Protein AF-A0A6J7AUM5-F1 (afdb_monomer)

Radius of gyration: 15.7 Å; Cα contacts (8 Å, |Δi|>4): 127; chains: 1; bounding box: 35×39×35 Å

Structure (mmCIF, N/CA/C/O backbone):
data_AF-A0A6J7AUM5-F1
#
_entry.id   AF-A0A6J7AUM5-F1
#
loop_
_atom_site.group_PDB
_atom_site.id
_atom_site.type_symbol
_atom_site.label_atom_id
_atom_site.label_alt_id
_atom_site.label_comp_id
_atom_site.label_asym_id
_atom_site.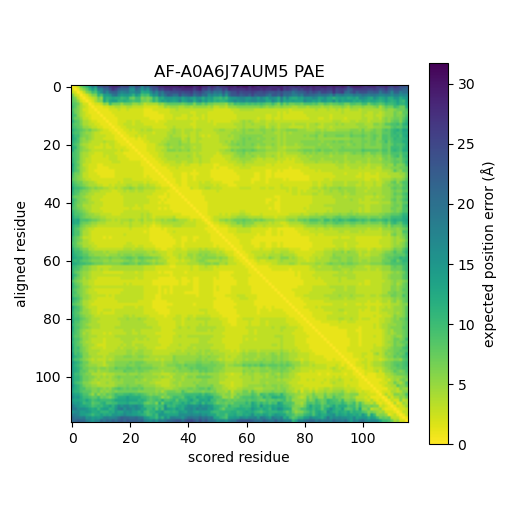label_entity_id
_atom_site.label_seq_id
_atom_site.pdbx_PDB_ins_code
_atom_site.Cartn_x
_atom_site.Cartn_y
_atom_site.Cartn_z
_atom_site.occupancy
_atom_site.B_iso_or_equiv
_atom_site.auth_seq_id
_atom_site.auth_comp_id
_atom_site.auth_asym_id
_atom_site.auth_atom_id
_atom_site.pdbx_PDB_model_num
ATOM 1 N N . MET A 1 1 ? 19.819 -23.515 -17.850 1.00 44.72 1 MET A N 1
ATOM 2 C CA . MET A 1 1 ? 18.350 -23.518 -17.981 1.00 44.72 1 MET A CA 1
ATOM 3 C C . MET A 1 1 ? 17.821 -23.075 -16.628 1.00 44.72 1 MET A C 1
ATOM 5 O O . MET A 1 1 ? 18.054 -23.786 -15.660 1.00 44.72 1 MET A O 1
ATOM 9 N N . LEU A 1 2 ? 17.299 -21.852 -16.515 1.00 62.94 2 LEU A N 1
ATOM 10 C CA . LEU A 1 2 ? 16.647 -21.425 -15.274 1.00 62.94 2 LEU A CA 1
ATOM 11 C C . LEU A 1 2 ? 15.331 -22.205 -15.201 1.00 62.94 2 LEU A C 1
ATOM 13 O O . LEU A 1 2 ? 14.564 -22.167 -16.159 1.00 62.94 2 LEU A O 1
ATOM 17 N N . GLY A 1 3 ? 15.151 -23.000 -14.148 1.00 64.19 3 GLY A N 1
ATOM 18 C CA . GLY A 1 3 ? 13.918 -23.753 -13.936 1.00 64.19 3 GLY A CA 1
ATOM 19 C C . GLY A 1 3 ? 12.739 -22.804 -13.743 1.00 64.19 3 GLY A C 1
ATOM 20 O O . GLY A 1 3 ? 12.902 -21.714 -13.194 1.00 64.19 3 GLY A O 1
ATOM 21 N N . GLU A 1 4 ? 11.570 -23.218 -14.215 1.00 76.25 4 GLU A N 1
ATOM 22 C CA . GLU A 1 4 ? 10.314 -22.508 -13.990 1.00 76.25 4 GLU A CA 1
ATOM 23 C C . GLU A 1 4 ? 9.982 -22.545 -12.488 1.00 76.25 4 GLU A C 1
ATOM 25 O O . GLU A 1 4 ? 10.030 -23.604 -11.859 1.00 76.25 4 GLU A O 1
ATOM 30 N N . TYR A 1 5 ? 9.737 -21.377 -11.888 1.00 78.44 5 TYR A N 1
ATOM 31 C CA . TYR A 1 5 ? 9.373 -21.249 -10.477 1.00 78.44 5 TYR A CA 1
ATOM 32 C C . TYR A 1 5 ? 7.858 -21.068 -10.376 1.00 78.44 5 TYR A C 1
ATOM 34 O O . TYR A 1 5 ? 7.344 -20.015 -10.737 1.00 78.44 5 TYR A O 1
ATOM 42 N N . ASP A 1 6 ? 7.157 -22.080 -9.867 1.00 83.94 6 ASP A N 1
ATOM 43 C CA . ASP A 1 6 ? 5.686 -22.115 -9.750 1.00 83.94 6 ASP A CA 1
ATOM 44 C C . ASP A 1 6 ? 5.158 -21.423 -8.471 1.00 83.94 6 ASP A C 1
ATOM 46 O O . ASP A 1 6 ? 4.083 -21.718 -7.957 1.00 83.94 6 ASP A O 1
ATOM 50 N N . GLY A 1 7 ? 5.959 -20.535 -7.876 1.00 87.62 7 GLY A N 1
ATOM 51 C CA . GLY A 1 7 ? 5.609 -19.827 -6.646 1.00 87.62 7 GLY A CA 1
ATOM 52 C C . GLY A 1 7 ? 5.274 -18.356 -6.876 1.00 87.62 7 GLY A C 1
ATOM 53 O O . GLY A 1 7 ? 5.725 -17.726 -7.832 1.00 87.62 7 GLY A O 1
ATOM 54 N N . THR A 1 8 ? 4.534 -17.768 -5.936 1.00 90.81 8 THR A N 1
ATOM 55 C CA . THR A 1 8 ? 4.278 -16.324 -5.923 1.00 90.81 8 THR A CA 1
ATOM 56 C C . THR A 1 8 ? 5.541 -15.561 -5.534 1.00 90.81 8 THR A C 1
ATOM 58 O O . THR A 1 8 ? 6.071 -15.735 -4.437 1.00 90.81 8 THR A O 1
ATOM 61 N N . VAL A 1 9 ? 5.988 -14.656 -6.405 1.00 92.44 9 VAL A N 1
ATOM 62 C CA . VAL A 1 9 ? 7.070 -13.708 -6.112 1.00 92.44 9 VAL A CA 1
ATOM 63 C C . VAL A 1 9 ? 6.464 -12.346 -5.784 1.00 92.44 9 VAL A C 1
ATOM 65 O O . VAL A 1 9 ? 5.753 -11.762 -6.598 1.00 92.44 9 VAL A O 1
ATOM 68 N N . VAL A 1 10 ? 6.759 -11.829 -4.590 1.00 93.00 10 VAL A N 1
ATOM 69 C CA . VAL A 1 10 ? 6.363 -10.480 -4.162 1.00 93.00 10 VAL A CA 1
ATOM 70 C C . VAL A 1 10 ? 7.611 -9.613 -4.081 1.00 93.00 10 VAL A C 1
ATOM 72 O O . VAL A 1 10 ? 8.579 -9.975 -3.415 1.00 93.00 10 VAL A O 1
ATOM 75 N N . ILE A 1 11 ? 7.583 -8.465 -4.757 1.00 93.25 11 ILE A N 1
ATOM 76 C CA . ILE A 1 11 ? 8.689 -7.507 -4.783 1.00 93.25 11 ILE A CA 1
ATOM 77 C C . ILE A 1 11 ? 8.205 -6.205 -4.154 1.00 93.25 11 ILE A C 1
ATOM 79 O O . ILE A 1 11 ? 7.258 -5.592 -4.646 1.00 93.25 11 ILE A O 1
ATOM 83 N N . ASP A 1 12 ? 8.874 -5.765 -3.089 1.00 93.31 12 ASP A N 1
ATOM 84 C CA . ASP A 1 12 ? 8.740 -4.391 -2.613 1.00 93.31 12 ASP A CA 1
ATOM 85 C C . ASP A 1 12 ? 9.555 -3.471 -3.533 1.00 93.31 12 ASP A C 1
ATOM 87 O O . ASP A 1 12 ? 10.787 -3.497 -3.541 1.00 93.31 12 ASP A O 1
ATOM 91 N N . ALA A 1 13 ? 8.852 -2.685 -4.349 1.00 92.31 13 ALA A N 1
ATOM 92 C CA . ALA A 1 13 ? 9.449 -1.748 -5.298 1.00 92.31 13 ALA A CA 1
ATOM 93 C C . ALA A 1 13 ? 9.852 -0.401 -4.658 1.00 92.31 13 ALA A C 1
ATOM 95 O O . ALA A 1 13 ? 10.356 0.488 -5.350 1.00 92.31 13 ALA A O 1
ATOM 96 N N . GLY A 1 14 ? 9.636 -0.225 -3.351 1.00 91.44 14 GLY A N 1
ATOM 97 C CA . GLY A 1 14 ? 9.894 1.025 -2.652 1.00 91.44 14 GLY A CA 1
ATOM 98 C C . GLY A 1 14 ? 8.997 2.171 -3.133 1.00 91.44 14 GLY A C 1
ATOM 99 O O . GLY A 1 14 ? 7.848 1.983 -3.521 1.00 91.44 14 GLY A O 1
ATOM 100 N N . THR A 1 15 ? 9.518 3.400 -3.071 1.00 90.69 15 THR A N 1
ATOM 101 C CA . THR A 1 15 ? 8.756 4.632 -3.387 1.00 90.69 15 THR A CA 1
ATOM 102 C C . THR A 1 15 ? 9.204 5.335 -4.670 1.00 90.69 15 THR A C 1
ATOM 104 O O . THR A 1 15 ? 8.643 6.371 -5.032 1.00 90.69 15 THR A O 1
ATOM 107 N N . GLY A 1 16 ? 10.233 4.803 -5.332 1.00 88.06 16 GLY A N 1
ATOM 108 C CA . GLY A 1 16 ? 10.736 5.311 -6.603 1.00 88.06 16 GLY A CA 1
ATOM 109 C C . GLY A 1 16 ? 10.051 4.652 -7.796 1.00 88.06 16 GLY A C 1
ATOM 110 O O . GLY A 1 16 ? 9.187 3.792 -7.646 1.00 88.06 16 GLY A O 1
ATOM 111 N N . THR A 1 17 ? 10.470 5.041 -8.997 1.00 88.25 17 THR A N 1
ATOM 112 C CA . THR A 1 17 ? 10.067 4.342 -10.218 1.00 88.25 17 THR A CA 1
ATOM 113 C C . THR A 1 17 ? 10.807 2.999 -10.293 1.00 88.25 17 THR A C 1
ATOM 115 O O . THR A 1 17 ? 12.042 3.014 -10.330 1.00 88.25 17 THR A O 1
ATOM 118 N N . PRO A 1 18 ? 10.111 1.846 -10.308 1.00 87.25 18 PRO A N 1
ATOM 119 C CA . PRO A 1 18 ? 10.767 0.554 -10.471 1.00 87.25 18 PRO A CA 1
ATOM 120 C C . PRO A 1 18 ? 11.450 0.447 -11.845 1.00 87.25 18 PRO A C 1
ATOM 122 O O . PRO A 1 18 ? 10.965 1.039 -12.814 1.00 87.25 18 PRO A O 1
ATOM 125 N N . PRO A 1 19 ? 12.542 -0.332 -11.968 1.00 90.25 19 PRO A N 1
ATOM 126 C CA . PRO A 1 19 ? 13.113 -0.696 -13.261 1.00 90.25 19 PRO A CA 1
ATOM 127 C C . PRO A 1 19 ? 12.046 -1.248 -14.213 1.00 90.25 19 PRO A C 1
ATOM 129 O O . PRO A 1 19 ? 11.209 -2.058 -13.805 1.00 90.25 19 PRO A O 1
ATOM 132 N N . SER A 1 20 ? 12.100 -0.853 -15.487 1.00 88.81 20 SER A N 1
ATOM 133 C CA . SER A 1 20 ? 11.104 -1.259 -16.490 1.00 88.81 20 SER A CA 1
ATOM 134 C C . SER A 1 20 ? 10.996 -2.777 -16.634 1.00 88.81 20 SER A C 1
ATOM 136 O O . SER A 1 20 ? 9.900 -3.293 -16.795 1.00 88.81 20 SER A O 1
ATOM 138 N N . THR A 1 21 ? 12.099 -3.507 -16.471 1.00 91.50 21 THR A N 1
ATOM 139 C CA . THR A 1 21 ? 12.116 -4.976 -16.527 1.00 91.50 21 THR A CA 1
ATOM 140 C C . THR A 1 21 ? 11.252 -5.630 -15.447 1.00 91.50 21 THR A C 1
ATOM 142 O O . THR A 1 21 ? 10.596 -6.630 -15.719 1.00 91.50 21 THR A O 1
ATOM 145 N N . LEU A 1 22 ? 11.207 -5.067 -14.233 1.00 88.50 22 LEU A N 1
ATOM 146 C CA . LEU A 1 22 ? 10.316 -5.551 -13.172 1.00 88.50 22 LEU A CA 1
ATOM 147 C C . LEU A 1 22 ? 8.863 -5.209 -13.482 1.00 88.50 22 LEU A C 1
ATOM 149 O O . LEU A 1 22 ? 7.973 -6.026 -13.275 1.00 88.50 22 LEU A O 1
ATOM 153 N N . PHE A 1 23 ? 8.631 -4.001 -13.990 1.00 85.25 23 PHE A N 1
ATOM 154 C CA . PHE A 1 23 ? 7.306 -3.538 -14.378 1.00 85.25 23 PHE A CA 1
ATOM 155 C C . PHE A 1 23 ? 6.690 -4.386 -15.499 1.00 85.25 23 PHE A C 1
ATOM 157 O O . PHE A 1 23 ? 5.513 -4.721 -15.421 1.00 85.25 23 PHE A O 1
ATOM 164 N N . GLU A 1 24 ? 7.479 -4.737 -16.514 1.00 89.75 24 GLU A N 1
ATOM 165 C CA . GLU A 1 24 ? 7.052 -5.532 -17.671 1.00 89.75 24 GLU A CA 1
ATOM 166 C C . GLU A 1 24 ? 6.823 -7.006 -17.318 1.00 89.75 24 GLU A C 1
ATOM 168 O O . GLU A 1 24 ? 5.938 -7.639 -17.887 1.00 89.75 24 GLU A O 1
ATOM 173 N N . ALA A 1 25 ? 7.585 -7.551 -16.366 1.00 90.38 25 ALA A N 1
ATOM 174 C CA . ALA A 1 25 ? 7.441 -8.937 -15.922 1.00 90.38 25 ALA A CA 1
ATOM 175 C C . ALA A 1 25 ? 6.314 -9.145 -14.891 1.00 90.38 25 ALA A C 1
ATOM 177 O O . ALA A 1 25 ? 5.892 -10.278 -14.662 1.00 90.38 25 ALA A O 1
ATOM 178 N N . ALA A 1 26 ? 5.847 -8.083 -14.227 1.00 91.44 26 ALA A N 1
ATOM 179 C CA . ALA A 1 26 ? 4.898 -8.194 -13.126 1.00 91.44 26 ALA A CA 1
ATOM 180 C C . ALA A 1 26 ? 3.457 -8.435 -13.606 1.00 91.44 26 ALA A C 1
ATOM 182 O O . ALA A 1 26 ? 2.836 -7.565 -14.217 1.00 91.44 26 ALA A O 1
ATOM 183 N N . THR A 1 27 ? 2.871 -9.568 -13.209 1.00 92.62 27 THR A N 1
ATOM 184 C CA . THR A 1 27 ? 1.444 -9.876 -13.424 1.00 92.62 27 THR A CA 1
ATOM 185 C C . THR A 1 27 ? 0.525 -8.881 -12.709 1.00 92.62 27 THR A C 1
ATOM 187 O O . THR A 1 27 ? -0.505 -8.466 -13.241 1.00 92.62 27 THR A O 1
ATOM 190 N N . HIS A 1 28 ? 0.915 -8.460 -11.503 1.00 92.75 28 HIS A N 1
ATOM 191 C CA . HIS A 1 28 ? 0.192 -7.482 -10.697 1.00 92.75 28 HIS A CA 1
ATOM 192 C C . HIS A 1 28 ? 1.135 -6.382 -10.217 1.00 92.75 28 HIS A C 1
ATOM 194 O O . HIS A 1 28 ? 2.252 -6.640 -9.776 1.00 92.75 28 HIS A O 1
ATOM 200 N N . ARG A 1 29 ? 0.658 -5.138 -10.281 1.00 93.62 29 ARG A N 1
ATOM 201 C CA . ARG A 1 29 ? 1.385 -3.928 -9.883 1.00 93.62 29 ARG A CA 1
ATOM 202 C C . ARG A 1 29 ? 0.519 -3.175 -8.882 1.00 93.62 29 ARG A C 1
ATOM 204 O O . ARG A 1 29 ? -0.371 -2.418 -9.272 1.00 93.62 29 ARG A O 1
ATOM 211 N N . LEU A 1 30 ? 0.742 -3.438 -7.599 1.00 95.38 30 LEU A N 1
ATOM 212 C CA . LEU A 1 30 ? -0.023 -2.826 -6.517 1.00 95.38 30 LEU A CA 1
ATOM 213 C C . LEU A 1 30 ? 0.670 -1.556 -6.031 1.00 95.38 30 LEU A C 1
ATOM 215 O O . LEU A 1 30 ? 1.820 -1.600 -5.601 1.00 95.38 30 LEU A O 1
ATOM 219 N N . LEU A 1 31 ? -0.040 -0.429 -6.065 1.00 95.94 31 LEU A N 1
ATOM 220 C CA . LEU A 1 31 ? 0.418 0.801 -5.426 1.00 95.94 31 LEU A CA 1
ATOM 221 C C . LEU A 1 31 ? -0.155 0.886 -4.011 1.00 95.94 31 LEU A C 1
ATOM 223 O O . LEU A 1 31 ? -1.365 1.027 -3.840 1.00 95.94 31 LEU A O 1
ATOM 227 N N . VAL A 1 32 ? 0.713 0.870 -3.001 1.00 96.00 32 VAL A N 1
ATOM 228 C CA . VAL A 1 32 ? 0.332 1.180 -1.617 1.00 96.00 32 VAL A CA 1
ATOM 229 C C . VAL A 1 32 ? 0.486 2.683 -1.397 1.00 96.00 32 VAL A C 1
ATOM 231 O O . VAL A 1 32 ? 1.579 3.229 -1.541 1.00 96.00 32 VAL A O 1
ATOM 234 N N . THR A 1 33 ? -0.596 3.386 -1.067 1.00 95.81 33 THR A N 1
ATOM 235 C CA . THR A 1 33 ? -0.553 4.850 -0.911 1.00 95.81 33 THR A CA 1
ATOM 236 C C . THR A 1 33 ? -1.544 5.362 0.127 1.00 95.81 33 THR A C 1
ATOM 238 O O . THR A 1 33 ? -2.383 4.620 0.624 1.00 95.81 33 THR A O 1
ATOM 241 N N . ARG A 1 34 ? -1.449 6.648 0.470 1.00 95.38 34 ARG A N 1
ATOM 242 C CA . ARG A 1 34 ? -2.394 7.357 1.347 1.00 95.38 34 ARG A CA 1
ATOM 243 C C . ARG A 1 34 ? -3.273 8.286 0.510 1.00 95.38 34 ARG A C 1
ATOM 245 O O . ARG A 1 34 ? -2.779 8.821 -0.486 1.00 95.38 34 ARG A O 1
ATOM 252 N N . PRO A 1 35 ? -4.519 8.576 0.925 1.00 95.62 35 PRO A N 1
ATOM 253 C CA . PRO A 1 35 ? -5.411 9.470 0.192 1.00 95.62 35 PRO A CA 1
ATOM 254 C C . PRO A 1 35 ? -5.049 10.945 0.438 1.00 95.62 35 PRO A C 1
ATOM 256 O O . PRO A 1 35 ? -5.821 11.730 0.981 1.00 95.62 35 PRO A O 1
ATOM 259 N N . CYS A 1 36 ? -3.832 11.354 0.087 1.00 94.62 36 CYS A N 1
ATOM 260 C CA . CYS A 1 36 ? -3.390 12.735 0.232 1.00 94.62 36 CYS A CA 1
ATOM 261 C C . CYS A 1 36 ? -2.910 13.299 -1.103 1.00 94.62 36 CYS A C 1
ATOM 263 O O . CYS A 1 36 ? -2.304 12.599 -1.915 1.00 94.62 36 CYS A O 1
ATOM 265 N N . TYR A 1 37 ? -3.151 14.596 -1.309 1.00 94.19 37 TYR A N 1
ATOM 266 C CA . TYR A 1 37 ? -2.817 15.280 -2.558 1.00 94.19 37 TYR A CA 1
ATOM 267 C C . TYR A 1 37 ? -1.354 15.072 -2.972 1.00 94.19 37 TYR A C 1
ATOM 269 O O . TYR A 1 37 ? -1.074 14.789 -4.131 1.00 94.19 37 TYR A O 1
ATOM 277 N N . LEU A 1 38 ? -0.411 15.152 -2.025 1.00 93.88 38 LEU A N 1
ATOM 278 C CA . LEU A 1 38 ? 1.011 14.991 -2.328 1.00 93.88 38 LEU A CA 1
ATOM 279 C C . LEU A 1 38 ? 1.368 13.562 -2.766 1.00 93.88 38 LEU A C 1
ATOM 281 O O . LEU A 1 38 ? 2.181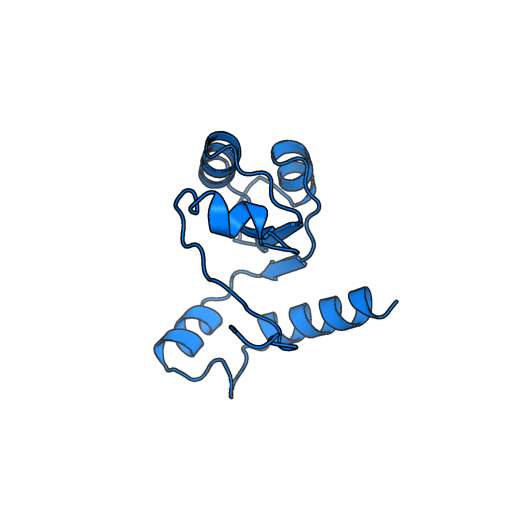 13.404 -3.676 1.00 93.88 38 LEU A O 1
ATOM 285 N N . ALA A 1 39 ? 0.778 12.535 -2.147 1.00 93.88 39 ALA A N 1
ATOM 286 C CA . ALA A 1 39 ? 1.023 11.148 -2.535 1.00 93.88 39 ALA A CA 1
ATOM 287 C C . ALA A 1 39 ? 0.426 10.849 -3.915 1.00 93.88 39 ALA A C 1
ATOM 289 O O . ALA A 1 39 ? 1.116 10.283 -4.759 1.00 93.88 39 ALA A O 1
ATOM 290 N N . LEU A 1 40 ? -0.797 11.318 -4.185 1.00 94.31 40 LEU A N 1
ATOM 291 C CA . LEU A 1 40 ? -1.416 11.160 -5.503 1.00 94.31 40 LEU A CA 1
ATOM 292 C C . LEU 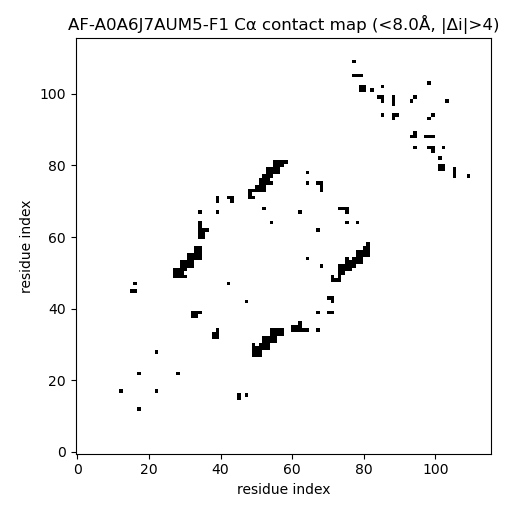A 1 40 ? -0.677 11.937 -6.587 1.00 94.31 40 LEU A C 1
ATOM 294 O O . LEU A 1 40 ? -0.408 11.388 -7.648 1.00 94.31 40 LEU A O 1
ATOM 298 N N . ARG A 1 41 ? -0.258 13.177 -6.314 1.00 94.88 41 ARG A N 1
ATOM 299 C CA . ARG A 1 41 ? 0.541 13.965 -7.260 1.00 94.88 41 ARG A CA 1
ATOM 300 C C . ARG A 1 41 ? 1.844 13.254 -7.631 1.00 94.88 41 ARG A C 1
ATOM 302 O O . ARG A 1 41 ? 2.231 13.272 -8.794 1.00 94.88 41 ARG A O 1
ATOM 309 N N . ARG A 1 42 ? 2.522 12.634 -6.658 1.00 94.12 42 ARG A N 1
ATOM 310 C CA . ARG A 1 42 ? 3.735 11.837 -6.911 1.00 94.12 42 ARG A CA 1
ATOM 311 C C . ARG A 1 42 ? 3.431 10.584 -7.727 1.00 94.12 42 ARG A C 1
ATOM 313 O O . ARG A 1 42 ? 4.149 10.322 -8.681 1.00 94.12 42 ARG A O 1
ATOM 320 N N . ALA A 1 43 ? 2.371 9.854 -7.385 1.00 93.81 43 ALA A N 1
ATOM 321 C CA . ALA A 1 43 ? 1.968 8.650 -8.105 1.00 93.81 43 ALA A CA 1
ATOM 322 C C . ALA A 1 43 ? 1.615 8.950 -9.573 1.00 93.81 43 ALA A C 1
ATOM 324 O O . ALA A 1 43 ? 2.141 8.298 -10.468 1.00 93.81 43 ALA A O 1
ATOM 325 N N . VAL A 1 44 ? 0.829 10.001 -9.827 1.00 93.44 44 VAL A N 1
ATOM 326 C CA . VAL A 1 44 ? 0.523 10.475 -11.189 1.00 93.44 44 VAL A CA 1
ATOM 327 C C . VAL A 1 44 ? 1.801 10.887 -11.929 1.00 93.44 44 VAL A C 1
ATOM 329 O O . VAL A 1 44 ? 1.986 10.533 -13.088 1.00 93.44 44 VAL A O 1
ATOM 332 N N . GLY A 1 45 ? 2.715 11.595 -11.257 1.00 92.75 45 GLY A N 1
ATOM 333 C CA . GLY A 1 45 ? 3.984 12.030 -11.849 1.00 92.75 45 GLY A CA 1
ATOM 334 C C . GLY A 1 45 ? 4.998 10.910 -12.118 1.00 92.75 45 GLY A C 1
ATOM 335 O O . GLY A 1 45 ? 5.887 11.103 -12.939 1.00 92.75 45 GLY A O 1
ATOM 336 N N . CYS A 1 46 ? 4.882 9.755 -11.454 1.00 89.06 46 CYS A N 1
ATOM 337 C CA . CYS A 1 46 ? 5.767 8.601 -11.653 1.00 89.06 46 CYS A CA 1
ATOM 338 C C . CYS A 1 46 ? 5.575 7.950 -13.036 1.00 89.06 46 CYS A C 1
ATOM 340 O O . CYS A 1 46 ? 6.501 7.331 -13.553 1.00 89.06 46 CYS A O 1
ATOM 342 N N . GLY A 1 47 ? 4.391 8.098 -13.646 1.00 84.69 47 GLY A N 1
ATOM 343 C CA . GLY A 1 47 ? 4.085 7.563 -14.981 1.00 84.69 47 GLY A CA 1
ATOM 344 C C . GLY A 1 47 ? 3.894 6.042 -15.036 1.00 84.69 47 GLY A C 1
ATOM 345 O O . GLY A 1 47 ? 3.618 5.493 -16.099 1.00 84.69 47 GLY A O 1
ATOM 346 N N . VAL A 1 48 ? 4.003 5.356 -13.898 1.00 87.75 48 VAL A N 1
ATOM 347 C CA . VAL A 1 48 ? 3.782 3.914 -13.756 1.00 87.75 48 VAL A CA 1
ATOM 348 C C . VAL A 1 48 ? 2.325 3.677 -13.365 1.00 87.75 48 VAL A C 1
ATOM 350 O O . VAL A 1 48 ? 1.926 3.964 -12.239 1.00 87.75 48 VAL A O 1
ATOM 353 N N . GLN A 1 49 ? 1.518 3.148 -14.286 1.00 90.25 49 GLN A N 1
ATOM 354 C CA . GLN A 1 49 ? 0.114 2.837 -14.001 1.00 90.25 49 GLN A CA 1
ATOM 355 C C . GLN A 1 49 ? 0.016 1.580 -13.124 1.00 90.25 49 GLN A C 1
ATOM 357 O O . GLN A 1 49 ? 0.496 0.540 -13.557 1.00 90.25 49 GLN A O 1
AT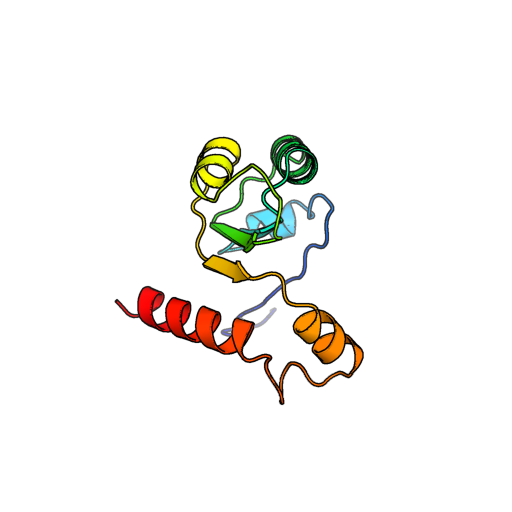OM 362 N N . PRO A 1 50 ? -0.597 1.597 -11.933 1.00 94.50 50 PRO A N 1
ATOM 363 C CA . PRO A 1 50 ? -0.821 0.371 -11.168 1.00 94.50 50 PRO A CA 1
ATOM 364 C C . PRO A 1 50 ? -1.952 -0.479 -11.774 1.00 94.50 50 PRO A C 1
ATOM 366 O O . PRO A 1 50 ? -2.838 0.041 -12.446 1.00 94.50 50 PRO A O 1
ATOM 369 N N . THR A 1 51 ? -1.956 -1.792 -11.518 1.00 95.12 51 THR A N 1
ATOM 370 C CA . THR A 1 51 ? -3.135 -2.648 -11.782 1.00 95.12 51 THR A CA 1
ATOM 371 C C . THR A 1 51 ? -4.177 -2.534 -10.674 1.00 95.12 51 THR A C 1
ATOM 373 O O . THR A 1 51 ? -5.335 -2.876 -10.884 1.00 95.12 51 THR A O 1
ATOM 376 N N . GLY A 1 52 ? -3.769 -2.078 -9.491 1.00 96.31 52 GLY A N 1
ATOM 377 C CA . GLY A 1 52 ? -4.652 -1.869 -8.355 1.00 96.31 52 GLY A CA 1
ATOM 378 C C . GLY A 1 52 ? -3.981 -1.059 -7.256 1.00 96.31 52 GLY A C 1
ATOM 379 O O . GLY A 1 52 ? -2.755 -0.942 -7.197 1.00 96.31 52 GLY A O 1
ATOM 380 N N . VAL A 1 53 ? -4.799 -0.481 -6.388 1.00 96.94 53 VAL A N 1
ATOM 381 C CA . VAL A 1 53 ? -4.354 0.386 -5.299 1.00 96.94 53 VAL A CA 1
ATOM 382 C C . VAL A 1 53 ? -4.749 -0.226 -3.962 1.00 96.94 53 VAL A C 1
ATOM 384 O O . VAL 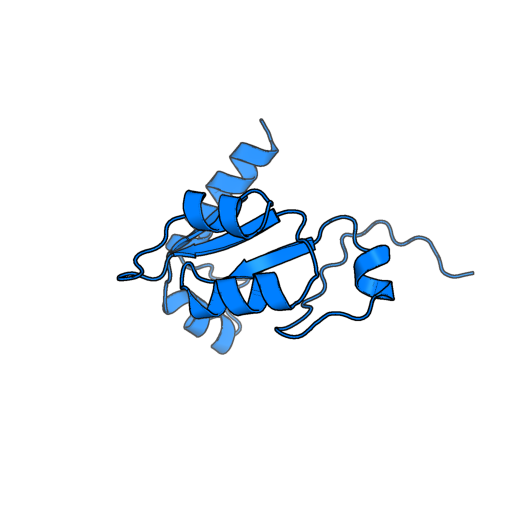A 1 53 ? -5.895 -0.628 -3.766 1.00 96.94 53 VAL A O 1
ATOM 387 N N . VAL A 1 54 ? -3.801 -0.263 -3.029 1.00 96.31 54 VAL A N 1
ATOM 388 C CA . VAL A 1 54 ? -4.061 -0.533 -1.613 1.00 96.31 54 VAL A CA 1
ATOM 389 C C . VAL A 1 54 ? -3.984 0.799 -0.884 1.00 96.31 54 VAL A C 1
ATOM 391 O O . VAL A 1 54 ? -2.921 1.417 -0.778 1.00 96.31 54 VAL A O 1
ATOM 394 N N . LEU A 1 55 ? -5.130 1.277 -0.415 1.00 96.00 55 LEU A N 1
ATOM 395 C CA . LEU A 1 55 ? -5.243 2.587 0.200 1.00 96.00 55 LEU A CA 1
ATOM 396 C C . LEU A 1 55 ? -5.079 2.484 1.715 1.00 96.00 55 LEU A C 1
ATOM 398 O O . LEU A 1 55 ? -5.859 1.821 2.386 1.00 96.00 55 LEU A O 1
ATOM 402 N N . VAL A 1 56 ? -4.096 3.181 2.276 1.00 96.00 56 VAL A N 1
ATOM 403 C CA . VAL A 1 56 ? -3.939 3.336 3.724 1.00 96.00 56 VAL A CA 1
ATOM 404 C C . VAL A 1 56 ? -4.770 4.535 4.175 1.00 96.00 56 VAL A C 1
ATOM 406 O O . VAL A 1 56 ? -4.379 5.691 3.979 1.00 96.00 56 VAL A O 1
ATOM 409 N N . ALA A 1 57 ? -5.930 4.255 4.764 1.00 93.62 57 ALA A N 1
ATOM 410 C CA . ALA A 1 57 ? -6.899 5.226 5.247 1.00 93.62 57 ALA A CA 1
ATOM 411 C C . ALA A 1 57 ? -6.387 5.928 6.517 1.00 93.62 57 ALA A C 1
ATOM 413 O O . ALA A 1 57 ? -6.656 5.525 7.650 1.00 93.62 57 ALA A O 1
ATOM 414 N N . GLU A 1 58 ? -5.603 6.987 6.311 1.00 92.12 58 GLU A N 1
ATOM 415 C CA . GLU A 1 58 ? -5.133 7.891 7.361 1.00 92.12 58 GLU A CA 1
ATOM 416 C C . GLU A 1 58 ? -6.249 8.881 7.753 1.00 92.12 58 GLU A C 1
ATOM 418 O O . GLU A 1 58 ? -6.764 9.589 6.880 1.00 92.12 58 GLU A O 1
ATOM 423 N N . PRO A 1 59 ? -6.618 8.979 9.046 1.00 90.00 59 PRO A N 1
ATOM 424 C CA . PRO A 1 59 ? -7.615 9.938 9.511 1.00 90.00 59 PRO A CA 1
ATOM 425 C C . PRO A 1 59 ? -7.265 11.389 9.158 1.00 90.00 59 PRO A C 1
ATOM 427 O O . PRO A 1 59 ? -6.099 11.782 9.137 1.00 90.00 59 PRO A O 1
ATOM 430 N N . GLY A 1 60 ? -8.290 12.210 8.918 1.00 90.12 60 GLY A N 1
ATOM 431 C CA . GLY A 1 60 ? -8.123 13.646 8.655 1.00 90.12 60 GLY A CA 1
ATOM 432 C C . GLY A 1 60 ? -7.655 13.994 7.238 1.00 90.12 60 GLY A C 1
ATOM 433 O O . GLY A 1 60 ? -7.328 15.149 6.965 1.00 90.12 60 GLY A O 1
ATOM 434 N N . ARG A 1 61 ? -7.619 13.024 6.318 1.00 91.31 61 ARG A N 1
ATOM 435 C CA . ARG A 1 61 ? -7.390 13.274 4.891 1.00 91.31 61 ARG A CA 1
ATOM 436 C C . ARG A 1 61 ? -8.703 13.584 4.172 1.00 91.31 61 ARG A C 1
ATOM 438 O O . ARG A 1 61 ? -9.733 12.997 4.472 1.00 91.31 61 ARG A O 1
ATOM 445 N N . ALA A 1 62 ? -8.643 14.527 3.232 1.00 91.19 62 ALA A N 1
ATOM 446 C CA . ALA A 1 62 ? -9.821 15.028 2.522 1.00 91.19 62 ALA A CA 1
ATOM 447 C C . ALA A 1 62 ? -10.233 14.177 1.310 1.00 91.19 62 ALA A C 1
ATOM 449 O O . ALA A 1 62 ? -11.364 14.298 0.856 1.00 91.19 62 ALA A O 1
ATOM 450 N N . LEU A 1 63 ? -9.320 13.367 0.766 1.00 95.62 63 LEU A N 1
ATOM 451 C CA . LEU A 1 63 ? -9.596 12.521 -0.395 1.00 95.62 63 LEU A CA 1
ATOM 452 C C . LEU A 1 63 ? -10.099 11.151 0.068 1.00 95.62 63 LEU A C 1
ATOM 454 O O . LEU A 1 63 ? -9.676 10.657 1.114 1.00 95.62 63 LEU A O 1
ATOM 458 N N . GLY A 1 64 ? -10.971 10.535 -0.725 1.00 94.69 64 GLY A N 1
ATOM 459 C CA . GLY A 1 64 ? -11.444 9.164 -0.522 1.00 94.69 64 GLY A CA 1
ATOM 460 C C . GLY A 1 64 ? -11.018 8.223 -1.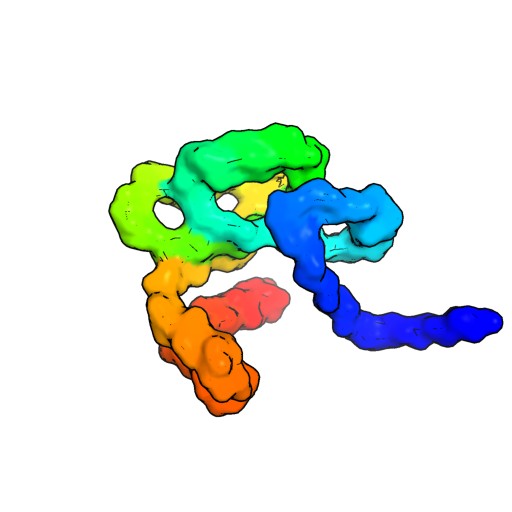650 1.00 94.69 64 GLY A C 1
ATOM 461 O O . GLY A 1 64 ? -10.407 8.645 -2.632 1.00 94.69 64 GLY A O 1
ATOM 462 N N . ALA A 1 65 ? -11.382 6.943 -1.543 1.00 96.06 65 ALA A N 1
ATOM 463 C CA . ALA A 1 65 ? -11.047 5.926 -2.543 1.00 96.06 65 ALA A CA 1
ATOM 464 C C . ALA A 1 65 ? -11.458 6.316 -3.971 1.00 96.06 65 ALA A C 1
ATOM 466 O O . ALA A 1 65 ? -10.650 6.212 -4.885 1.00 96.06 65 ALA A O 1
ATOM 467 N N . ARG A 1 66 ? -12.653 6.885 -4.165 1.00 96.69 66 ARG A N 1
ATOM 468 C CA . ARG A 1 66 ? -13.118 7.327 -5.494 1.00 96.69 66 ARG A CA 1
ATOM 469 C C . ARG A 1 66 ? -12.238 8.412 -6.118 1.00 96.69 66 ARG A C 1
ATOM 471 O O . ARG A 1 66 ? -12.036 8.415 -7.330 1.00 96.69 66 ARG A O 1
ATOM 478 N N . ASP A 1 67 ? -11.710 9.331 -5.309 1.00 96.44 67 ASP A N 1
ATOM 479 C CA . ASP A 1 67 ? -10.787 10.361 -5.797 1.00 96.44 67 ASP A CA 1
ATOM 480 C C . ASP A 1 67 ? -9.462 9.732 -6.233 1.00 96.44 67 ASP A C 1
ATOM 482 O O . ASP A 1 67 ? -8.891 10.121 -7.251 1.00 96.44 67 ASP A O 1
ATOM 486 N N . VAL A 1 68 ? -8.996 8.733 -5.478 1.00 97.00 68 VAL A N 1
ATOM 487 C CA . VAL A 1 68 ? -7.784 7.961 -5.772 1.00 97.00 68 VAL A CA 1
ATOM 488 C C . VAL A 1 68 ? -7.946 7.175 -7.073 1.00 97.00 68 VAL A C 1
ATOM 490 O O . VAL A 1 68 ? -7.094 7.288 -7.953 1.00 97.00 68 VAL A O 1
ATOM 493 N N . GLU A 1 69 ? -9.051 6.446 -7.234 1.00 97.62 69 GLU A N 1
ATOM 494 C CA . GLU A 1 69 ? -9.356 5.684 -8.450 1.00 97.62 69 GLU A CA 1
ATOM 495 C C . GLU A 1 69 ? -9.404 6.588 -9.677 1.00 97.62 69 GLU A C 1
ATOM 497 O O . GLU A 1 69 ? -8.772 6.307 -10.697 1.00 97.62 69 GLU A O 1
ATOM 502 N N . ARG A 1 70 ? -10.102 7.723 -9.559 1.00 96.50 70 ARG A N 1
ATOM 503 C CA . ARG A 1 70 ? -10.209 8.706 -10.637 1.00 96.50 70 ARG A CA 1
ATOM 504 C C . ARG A 1 70 ? -8.858 9.322 -10.995 1.00 96.50 70 ARG A C 1
ATOM 506 O O . ARG A 1 70 ? -8.594 9.543 -12.173 1.00 96.50 70 ARG A O 1
ATOM 513 N N . ALA A 1 71 ? -8.024 9.628 -10.003 1.00 95.69 71 ALA A N 1
ATOM 514 C CA . ALA A 1 71 ? -6.719 10.241 -10.227 1.00 95.69 71 ALA A CA 1
ATOM 515 C C . ALA A 1 71 ? -5.707 9.272 -10.855 1.00 95.69 71 ALA A C 1
ATOM 517 O O . ALA A 1 71 ? -4.869 9.704 -11.642 1.00 95.69 71 ALA A O 1
ATOM 518 N N . LEU A 1 72 ? -5.766 7.986 -10.498 1.00 95.56 72 LEU A N 1
ATOM 519 C CA . LEU A 1 72 ? -4.775 6.985 -10.905 1.00 95.56 72 LEU A CA 1
ATOM 520 C C . LEU A 1 72 ? -5.222 6.110 -12.080 1.00 95.56 72 LEU A C 1
ATOM 522 O O . LEU A 1 72 ? -4.391 5.414 -12.659 1.00 95.56 72 LEU A O 1
ATOM 526 N N . GLY A 1 73 ? -6.512 6.124 -12.428 1.00 95.75 73 GLY A N 1
ATOM 527 C CA . GLY A 1 73 ? -7.062 5.264 -13.477 1.00 95.75 73 GLY A CA 1
ATOM 528 C C . GLY A 1 73 ? -6.918 3.774 -13.152 1.00 95.75 73 GLY A C 1
ATOM 529 O O . GLY A 1 73 ? -6.716 2.969 -14.060 1.00 95.75 73 GLY A O 1
ATOM 530 N N . ALA A 1 74 ? -6.962 3.422 -11.865 1.00 96.25 74 ALA A N 1
ATOM 531 C CA . ALA A 1 74 ? -6.812 2.062 -11.359 1.00 96.25 74 ALA A CA 1
ATOM 532 C C . ALA A 1 74 ? -7.744 1.844 -10.155 1.00 96.25 74 ALA A C 1
ATOM 534 O O . ALA A 1 74 ? -7.934 2.780 -9.375 1.00 96.25 74 ALA A O 1
ATOM 535 N N . PRO A 1 75 ? -8.312 0.638 -9.981 1.00 96.81 75 PRO A N 1
ATOM 536 C CA . PRO A 1 75 ? -9.251 0.359 -8.898 1.00 96.81 75 PRO A CA 1
ATOM 537 C C . PRO A 1 75 ? -8.560 0.348 -7.531 1.00 96.81 75 PRO A C 1
ATOM 539 O O . PRO A 1 75 ? -7.416 -0.104 -7.401 1.00 96.81 75 PRO A O 1
ATOM 542 N N . VAL A 1 76 ? -9.272 0.784 -6.491 1.00 96.44 76 VAL A N 1
ATOM 543 C CA . VAL A 1 76 ? -8.865 0.550 -5.102 1.00 96.44 76 VAL A CA 1
ATOM 544 C C . VAL A 1 76 ? -9.325 -0.851 -4.720 1.00 96.44 76 VAL A C 1
ATOM 546 O O . VAL A 1 76 ? -10.512 -1.112 -4.556 1.00 96.44 76 VAL A O 1
ATOM 549 N N . LEU A 1 77 ? -8.366 -1.768 -4.601 1.00 94.69 77 LEU A N 1
ATOM 550 C CA . LEU A 1 77 ? -8.642 -3.169 -4.290 1.00 94.69 77 LEU A CA 1
ATOM 551 C C . LEU A 1 77 ? -8.923 -3.363 -2.801 1.00 94.69 77 LEU A C 1
ATOM 553 O O . LEU A 1 77 ? -9.777 -4.162 -2.441 1.00 94.69 77 LEU A O 1
ATOM 557 N N . ALA A 1 78 ? -8.234 -2.607 -1.942 1.00 93.25 78 ALA A N 1
ATOM 558 C CA . ALA A 1 78 ? -8.394 -2.683 -0.496 1.00 93.25 78 ALA A CA 1
ATOM 559 C C . ALA A 1 78 ? -8.178 -1.320 0.169 1.00 93.25 78 ALA A C 1
ATOM 561 O O . ALA A 1 78 ? -7.305 -0.548 -0.235 1.00 93.25 78 ALA A O 1
ATOM 562 N N . GLU A 1 79 ? -8.930 -1.066 1.239 1.00 93.94 79 GLU A N 1
ATOM 563 C CA . GLU A 1 79 ? -8.743 0.078 2.132 1.00 93.94 79 GLU A CA 1
ATOM 564 C C . GLU A 1 79 ? -8.323 -0.428 3.515 1.00 93.94 79 GLU A C 1
ATOM 566 O O . GLU A 1 79 ? -9.080 -1.099 4.212 1.00 93.94 79 GLU A O 1
ATOM 571 N N . LEU A 1 80 ? -7.094 -0.119 3.922 1.00 93.19 80 LEU A N 1
ATOM 572 C CA . LEU A 1 80 ? -6.533 -0.519 5.205 1.00 93.19 80 LEU A CA 1
ATOM 573 C C . LEU A 1 80 ? -6.561 0.671 6.167 1.00 93.19 80 LEU A C 1
ATOM 575 O O . LEU A 1 80 ? -5.996 1.717 5.841 1.00 93.19 80 LEU A O 1
ATOM 579 N N . PRO A 1 81 ? -7.162 0.555 7.363 1.00 92.75 81 PRO A N 1
ATOM 580 C CA . PRO A 1 81 ? -7.115 1.629 8.342 1.00 92.75 81 PRO A CA 1
ATOM 581 C C . PRO A 1 81 ? -5.669 1.890 8.767 1.00 92.75 81 PRO A C 1
ATOM 583 O O . PRO A 1 81 ? -4.894 0.959 8.999 1.00 92.75 81 PRO A O 1
ATOM 586 N N . TYR A 1 82 ? -5.308 3.163 8.909 1.00 94.56 82 TYR A N 1
ATOM 587 C CA . TYR A 1 82 ? -4.040 3.522 9.527 1.00 94.56 82 TYR A CA 1
ATOM 588 C C . TYR A 1 82 ? -4.031 3.076 10.996 1.00 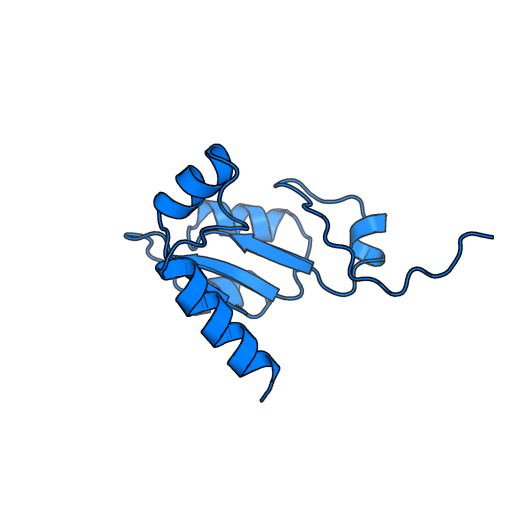94.56 82 TYR A C 1
ATOM 590 O O . TYR A 1 82 ? -4.787 3.594 11.818 1.00 94.56 82 TYR A O 1
ATOM 598 N N . ASP A 1 83 ? -3.155 2.127 11.325 1.00 94.75 83 ASP A N 1
ATOM 599 C CA . ASP A 1 83 ? -2.998 1.589 12.674 1.00 94.75 83 ASP A CA 1
ATOM 600 C C . ASP A 1 83 ? -1.511 1.561 13.071 1.00 94.75 83 ASP A C 1
ATOM 602 O O . ASP A 1 83 ? -0.738 0.759 12.535 1.00 94.75 83 ASP A O 1
ATOM 606 N N . PRO A 1 84 ? -1.085 2.390 14.044 1.00 94.50 84 PRO A N 1
ATOM 607 C CA . PRO A 1 84 ? 0.281 2.373 14.564 1.00 94.50 84 PRO A CA 1
ATOM 608 C C . PRO A 1 84 ? 0.743 1.005 15.094 1.00 94.50 84 PRO A C 1
ATOM 610 O O . PRO A 1 84 ? 1.945 0.759 15.182 1.00 94.50 84 PRO A O 1
ATOM 613 N N . ALA A 1 85 ? -0.175 0.104 15.461 1.00 95.56 85 ALA A N 1
ATOM 614 C CA . ALA A 1 85 ? 0.165 -1.252 15.881 1.00 95.56 85 ALA A CA 1
ATOM 615 C C . ALA A 1 85 ? 0.793 -2.087 14.754 1.00 95.56 85 ALA A C 1
ATOM 617 O O . ALA A 1 85 ? 1.564 -2.995 15.058 1.00 95.56 85 ALA A O 1
ATOM 618 N N . VAL A 1 86 ? 0.520 -1.774 13.481 1.00 94.38 86 VAL A N 1
ATOM 619 C CA . VAL A 1 86 ? 1.163 -2.437 12.333 1.00 94.38 86 VAL A CA 1
ATOM 620 C C . VAL A 1 86 ? 2.655 -2.138 12.316 1.00 94.38 86 VAL A C 1
ATOM 622 O O . VAL A 1 86 ? 3.449 -3.074 12.310 1.00 94.38 86 VAL A O 1
ATOM 625 N N . ALA A 1 87 ? 3.042 -0.862 12.407 1.00 94.31 87 ALA A N 1
ATOM 626 C CA . ALA A 1 87 ? 4.450 -0.470 12.467 1.00 94.31 87 ALA A CA 1
ATOM 627 C C . ALA A 1 87 ? 5.162 -1.134 13.657 1.00 94.31 87 ALA A C 1
ATOM 629 O O . ALA A 1 87 ? 6.177 -1.794 13.480 1.00 94.31 87 ALA A O 1
ATOM 630 N N . ARG A 1 88 ? 4.551 -1.093 14.851 1.00 96.25 88 ARG A N 1
ATOM 631 C CA . ARG A 1 88 ? 5.105 -1.751 16.049 1.00 96.25 88 ARG A CA 1
ATOM 632 C C . ARG A 1 88 ? 5.292 -3.260 15.872 1.00 96.25 88 ARG A C 1
ATOM 634 O O . ARG A 1 88 ? 6.263 -3.814 16.376 1.00 96.25 88 ARG A O 1
ATOM 641 N N . ALA A 1 89 ? 4.355 -3.937 15.206 1.00 96.56 89 ALA A N 1
ATOM 642 C CA . ALA A 1 89 ? 4.454 -5.371 14.950 1.00 96.56 89 ALA A CA 1
ATOM 643 C C . ALA A 1 89 ? 5.552 -5.698 13.928 1.00 96.56 89 ALA A C 1
ATOM 645 O O . ALA A 1 89 ? 6.229 -6.711 14.089 1.00 96.56 89 ALA A O 1
ATOM 646 N N . VAL A 1 90 ? 5.748 -4.851 12.912 1.00 94.81 90 VAL A N 1
ATOM 647 C CA . VAL A 1 90 ? 6.862 -4.964 11.956 1.00 94.81 90 VAL A CA 1
ATOM 648 C C . VAL A 1 90 ? 8.198 -4.769 12.669 1.00 94.81 90 VAL A C 1
ATOM 650 O O . VAL A 1 90 ? 9.047 -5.652 12.590 1.00 94.81 90 VAL A O 1
ATOM 653 N N . ASP A 1 91 ? 8.350 -3.680 13.425 1.00 96.44 91 ASP A N 1
ATOM 654 C CA . ASP A 1 91 ? 9.594 -3.343 14.131 1.00 96.44 91 ASP A CA 1
ATOM 655 C C . ASP A 1 91 ? 9.999 -4.426 15.142 1.00 96.44 91 ASP A C 1
ATOM 657 O O . ASP A 1 91 ? 11.180 -4.701 15.341 1.00 96.44 91 ASP A O 1
ATOM 661 N N . ALA A 1 92 ? 9.013 -5.078 15.766 1.00 96.62 92 ALA A N 1
ATOM 662 C CA . ALA A 1 92 ? 9.234 -6.182 16.695 1.00 96.62 92 ALA A CA 1
ATOM 663 C C . ALA A 1 92 ? 9.429 -7.552 16.010 1.00 96.62 92 ALA A C 1
ATOM 665 O O . ALA A 1 92 ? 9.636 -8.545 16.705 1.00 96.62 92 ALA A O 1
ATOM 666 N N . GLY A 1 93 ? 9.305 -7.647 14.680 1.00 96.00 93 GLY A N 1
ATOM 667 C CA . GLY A 1 93 ? 9.356 -8.919 13.948 1.00 96.00 93 GLY A CA 1
ATOM 668 C C . GLY A 1 93 ? 8.174 -9.857 14.236 1.00 96.00 93 GLY A C 1
ATOM 669 O O . GLY A 1 93 ? 8.272 -11.065 14.044 1.00 96.00 93 GLY A O 1
ATOM 670 N N . LEU A 1 94 ? 7.050 -9.318 14.717 1.00 96.00 94 LEU A N 1
ATOM 671 C CA . LEU A 1 94 ? 5.879 -10.078 15.165 1.00 96.00 94 LEU A CA 1
ATOM 672 C C . LEU A 1 94 ? 4.737 -10.111 14.146 1.00 96.00 94 LEU A C 1
ATOM 674 O O . LEU A 1 94 ? 3.752 -10.797 14.390 1.00 96.00 94 LEU A O 1
ATOM 678 N N . LEU A 1 95 ? 4.824 -9.392 13.023 1.00 92.25 95 LEU A N 1
ATOM 679 C CA . LEU A 1 95 ? 3.689 -9.247 12.101 1.00 92.25 95 LEU A CA 1
ATOM 680 C C . LEU A 1 95 ? 3.132 -10.599 11.611 1.00 92.25 95 LEU A C 1
ATOM 682 O O . LEU A 1 95 ? 1.917 -10.773 11.559 1.00 92.25 95 LEU A O 1
ATOM 686 N N . ALA A 1 96 ? 4.011 -11.559 11.307 1.00 89.50 96 ALA A N 1
ATOM 687 C CA . ALA A 1 96 ? 3.625 -12.873 10.789 1.00 89.50 96 ALA A CA 1
ATOM 688 C C . ALA A 1 96 ? 2.938 -13.773 11.832 1.00 89.50 96 ALA A C 1
ATOM 690 O O . ALA A 1 96 ? 2.095 -14.594 11.482 1.00 89.50 96 ALA A O 1
ATOM 691 N N . THR A 1 97 ? 3.285 -13.632 13.113 1.00 93.06 97 THR A N 1
ATOM 692 C CA . THR A 1 97 ? 2.753 -14.471 14.203 1.00 93.06 97 THR A CA 1
ATOM 693 C C . THR A 1 97 ? 1.659 -13.770 15.003 1.00 93.06 97 THR A C 1
ATOM 695 O O . THR A 1 97 ? 0.854 -14.419 15.670 1.00 93.06 97 THR A O 1
ATOM 698 N N . ARG A 1 98 ? 1.608 -12.437 14.941 1.00 90.50 98 ARG A N 1
ATOM 699 C CA . ARG A 1 98 ? 0.687 -11.585 15.687 1.00 90.50 98 ARG A CA 1
ATOM 700 C C . ARG A 1 98 ? 0.222 -10.415 14.826 1.00 90.50 98 ARG A C 1
ATOM 702 O O . ARG A 1 98 ? 0.661 -9.275 14.982 1.00 90.50 98 ARG A O 1
ATOM 709 N N . LEU A 1 99 ? -0.737 -10.707 13.957 1.00 90.75 99 LEU A N 1
ATOM 710 C CA . LEU A 1 99 ? -1.343 -9.707 13.091 1.00 90.75 99 LEU A CA 1
ATOM 711 C C . LEU A 1 99 ? -2.239 -8.748 13.905 1.00 90.75 99 LEU A C 1
ATOM 713 O O . LEU A 1 99 ? -3.107 -9.210 14.658 1.00 90.75 99 LEU A O 1
ATOM 717 N N . PRO A 1 100 ? -2.073 -7.418 13.780 1.00 94.31 100 PRO A N 1
ATOM 718 C CA . PRO A 1 100 ? -2.992 -6.457 14.381 1.00 94.31 100 PRO A CA 1
ATOM 719 C C . PRO A 1 100 ? -4.437 -6.706 13.934 1.00 94.31 100 PRO A C 1
ATOM 721 O O . PRO A 1 100 ? -4.694 -7.017 12.772 1.00 94.31 100 PRO A O 1
ATOM 724 N N . ARG A 1 101 ? -5.396 -6.550 14.856 1.00 92.19 101 ARG A N 1
ATOM 725 C CA . ARG A 1 101 ? -6.816 -6.881 14.615 1.00 92.19 101 ARG A CA 1
ATOM 726 C C . ARG A 1 101 ? -7.414 -6.122 13.430 1.00 92.19 101 ARG A C 1
ATOM 728 O O . ARG A 1 101 ? -8.187 -6.695 12.670 1.00 92.19 101 ARG A O 1
ATOM 735 N N . SER A 1 102 ? -7.052 -4.850 13.294 1.00 90.31 102 SER A N 1
ATOM 736 C CA . SER A 1 102 ? -7.469 -3.965 12.204 1.00 90.31 102 SER A CA 1
ATOM 737 C C . SER A 1 102 ? -7.080 -4.534 10.834 1.00 90.31 102 SER A C 1
ATOM 739 O O . SER A 1 102 ? -7.920 -4.635 9.942 1.00 90.31 102 SER A O 1
ATOM 741 N N . LEU A 1 103 ? -5.832 -4.987 10.706 1.00 88.88 103 LEU A N 1
ATOM 742 C CA . LEU A 1 103 ? -5.285 -5.579 9.491 1.00 88.88 103 LEU A CA 1
ATOM 743 C C . LEU A 1 103 ? -5.855 -6.980 9.229 1.00 88.88 103 LEU A C 1
ATOM 745 O O . LEU A 1 103 ? -6.245 -7.276 8.105 1.00 88.88 103 LEU A O 1
ATOM 749 N N . ALA A 1 104 ? -5.975 -7.816 10.266 1.00 88.19 104 ALA A N 1
ATOM 750 C CA . ALA A 1 104 ? -6.564 -9.153 10.157 1.00 88.19 104 ALA A CA 1
ATOM 751 C C . ALA A 1 104 ? -8.004 -9.113 9.627 1.00 88.19 104 ALA A C 1
ATOM 753 O O . ALA A 1 104 ? -8.373 -9.898 8.756 1.00 88.19 104 ALA A O 1
ATOM 754 N N . HIS A 1 105 ? -8.804 -8.170 10.129 1.00 87.06 105 HIS A N 1
ATOM 755 C CA . HIS A 1 105 ? -10.180 -7.990 9.688 1.00 87.06 105 HIS A CA 1
ATOM 756 C C . HIS A 1 105 ? -10.262 -7.615 8.202 1.00 87.06 105 HIS A C 1
ATOM 758 O O . HIS A 1 105 ? -11.029 -8.230 7.465 1.00 87.06 105 HIS A O 1
ATOM 764 N N . GLN A 1 106 ? -9.447 -6.654 7.753 1.00 86.25 106 GLN A N 1
ATOM 765 C CA . GLN A 1 106 ? -9.457 -6.202 6.359 1.00 86.25 106 GLN A CA 1
ATOM 766 C C . GLN A 1 106 ? -8.929 -7.257 5.382 1.00 86.25 106 GLN A C 1
ATOM 768 O O . GLN A 1 106 ? -9.540 -7.483 4.342 1.00 86.25 106 GLN A O 1
ATOM 773 N N . ILE A 1 107 ? -7.842 -7.957 5.723 1.00 84.06 107 ILE A N 1
ATOM 774 C CA . ILE A 1 107 ? -7.322 -9.041 4.875 1.00 84.06 107 ILE A CA 1
ATOM 775 C C . ILE A 1 107 ? -8.357 -10.163 4.750 1.00 84.06 107 ILE A C 1
ATOM 777 O O . ILE A 1 107 ? -8.604 -10.640 3.646 1.00 84.06 107 ILE A O 1
ATOM 781 N N . GLY A 1 108 ? -9.018 -10.543 5.850 1.00 77.75 108 GLY A N 1
ATOM 782 C CA . GLY A 1 108 ? -10.100 -11.529 5.806 1.00 77.75 108 GLY A CA 1
ATOM 783 C C . GLY A 1 108 ? -11.248 -11.112 4.880 1.00 77.75 108 GLY A C 1
ATOM 784 O O . GLY A 1 108 ? -11.761 -11.939 4.132 1.00 77.75 108 GLY A O 1
ATOM 785 N N . GLN A 1 109 ? -11.620 -9.827 4.872 1.00 76.75 109 GLN A N 1
ATOM 786 C CA . GLN A 1 109 ? -12.624 -9.296 3.943 1.00 76.75 109 GLN A CA 1
ATOM 787 C C . GLN A 1 109 ? -12.164 -9.352 2.485 1.00 76.75 109 GLN A C 1
ATOM 789 O O . GLN A 1 109 ? -12.978 -9.659 1.618 1.00 76.75 109 GLN A O 1
ATOM 794 N N . GLN A 1 110 ? -10.885 -9.090 2.211 1.00 77.31 110 GLN A N 1
ATOM 795 C CA . GLN A 1 110 ? -10.358 -9.144 0.851 1.00 77.31 110 GLN A CA 1
ATOM 796 C C . GLN A 1 110 ? -10.310 -10.573 0.307 1.00 77.31 110 GLN A C 1
ATOM 798 O O . GLN A 1 110 ? -10.771 -10.815 -0.801 1.00 77.31 110 GLN A O 1
ATOM 803 N N . VAL A 1 111 ? -9.862 -11.536 1.116 1.00 68.81 111 VAL A N 1
ATOM 804 C CA . VAL A 1 111 ? -9.854 -12.958 0.734 1.00 68.81 111 VAL A CA 1
ATOM 805 C C . VAL A 1 111 ? -11.263 -13.451 0.390 1.00 68.81 111 VAL A C 1
ATOM 807 O O . VAL A 1 111 ? -11.441 -14.188 -0.573 1.00 68.81 111 VAL A O 1
ATOM 810 N N . LEU A 1 112 ? -12.281 -13.022 1.144 1.00 50.62 112 LEU A N 1
ATOM 811 C CA . LEU A 1 112 ? -13.678 -13.355 0.845 1.00 50.62 112 LEU A CA 1
ATOM 812 C C . LEU A 1 112 ? -14.185 -12.715 -0.456 1.00 50.62 112 LEU A C 1
ATOM 814 O O . LEU A 1 112 ? -15.064 -13.286 -1.092 1.00 50.62 112 LEU A O 1
ATOM 818 N N . ARG A 1 113 ? -13.662 -11.544 -0.843 1.00 67.88 113 ARG A N 1
ATOM 819 C CA . ARG A 1 113 ? -14.013 -10.873 -2.106 1.00 67.88 113 ARG A CA 1
ATOM 820 C C . ARG A 1 113 ? -13.362 -11.538 -3.310 1.00 67.88 113 ARG A C 1
ATOM 822 O O . ARG A 1 113 ? -14.019 -11.670 -4.328 1.00 67.88 113 ARG A O 1
ATOM 829 N N . ASP A 1 114 ? -12.110 -11.967 -3.181 1.00 66.19 114 ASP A N 1
ATOM 830 C CA . ASP A 1 114 ? -11.370 -12.617 -4.270 1.00 66.19 114 ASP A CA 1
ATOM 831 C C . ASP A 1 114 ? -11.874 -14.054 -4.545 1.00 66.19 114 ASP A C 1
ATOM 833 O O . ASP A 1 114 ? -11.589 -14.623 -5.597 1.00 66.19 114 ASP A O 1
ATOM 837 N N . ALA A 1 115 ? -12.620 -14.649 -3.605 1.00 48.38 115 ALA A N 1
ATOM 838 C CA . ALA A 1 115 ? -13.221 -15.981 -3.721 1.00 48.38 115 ALA A CA 1
ATOM 839 C C . ALA A 1 115 ? -14.666 -15.993 -4.274 1.00 48.38 115 ALA A C 1
ATOM 841 O O . ALA A 1 115 ? -15.237 -17.078 -4.417 1.00 48.38 115 ALA A O 1
ATOM 842 N N . ALA A 1 116 ? -15.264 -14.824 -4.530 1.00 43.00 116 ALA A N 1
ATOM 843 C CA . ALA A 1 116 ? -16.647 -14.646 -4.991 1.00 43.00 116 ALA A CA 1
ATOM 844 C C . ALA A 1 116 ? -16.707 -14.235 -6.469 1.00 43.00 116 ALA A C 1
ATOM 846 O O . ALA A 1 116 ? -17.677 -14.654 -7.141 1.00 43.00 116 ALA A O 1
#

Secondary structure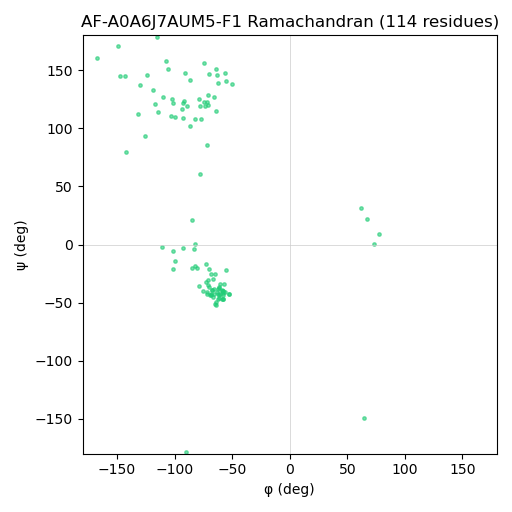 (DSSP, 8-state):
-PPP--S------TTSPPPHHHHHH-S--EEEE-SSHHHHHHHHHH----SEEEEEE-TT-S--HHHHHHHHTS-EEEEEE--HHHHHHHHTT-TTTS--HHHHHHHHHHHHHHT-

InterPro domains:
  IPR027417 P-loop containing nucleoside triphosphate hydrolase [G3DSA:3.40.50.300] (1-112)
  IPR027417 P-loop containing nucleoside triphosphate hydrolase [SSF52540] (4-99)

pLDDT: mean 89.47, std 10.65, range [43.0, 97.62]

Organism: NCBI:txid449393

Nearest PDB structures (foldseek):
  3ea0-assembly1_B  TM=6.968E-01  e=2.777E-03  Chlorobaculum tepidum TLS
  1fl2-assembly1_A  TM=4.832E-01  e=1.624E+00  Escherichia coli
  5twb-assembly1_A  TM=4.504E-01  e=1.162E+00  Staphylococcus aureus subsp. aureus USA300
  2d1f-assembly1_B  TM=3.471E-01  e=2.124E+00  Mycobacterium tuberculosis
  1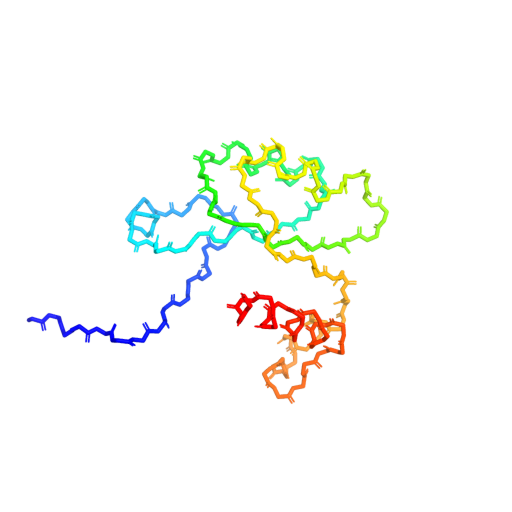tdf-assembly1_A  TM=4.179E-01  e=4.442E+00  Escherichia coli

Foldseek 3Di:
DPDDDPDDDDDDQDLAQRDVVCLVPDPFFEAEFEQAPVGLVSLLVRVRQGQEYEYADEPPHPGDQVNSCVSRVHHHLFYQYDDVVCVVCVVVVNCVPDPDPSRVVRVVVSVVVVVD

Mean predicted aligned error: 5.02 Å

Sequence (116 aa):
MLGEYDGTVVIDAGTGTPPSTLFEAATHRLLVTRPCYLALRRAVGCGVQPTGVVLVAEPGRALGARDVERALGAPVLAELPYDPAVARAVDAGLLATRLPRSLAHQIGQQVLRDAA

Solvent-accessible surface area (backbone atoms only — not comparable to full-atom values): 7237 Å² total; per-residue (Å²): 132,87,77,87,74,96,65,92,85,85,78,87,62,79,90,63,79,63,59,65,71,59,62,74,70,44,92,70,41,73,43,77,47,48,48,40,72,69,53,48,53,50,50,57,69,60,71,66,75,43,71,26,27,37,36,35,51,52,86,94,49,90,49,50,66,69,57,50,24,68,68,57,75,27,52,66,77,44,73,42,74,66,51,74,60,51,59,55,21,52,77,67,71,32,43,91,86,52,61,46,67,73,58,49,52,45,52,54,53,47,55,58,57,79,74,107